Protein AF-A0A2S8BEK2-F1 (afdb_monomer_lite)

InterPro domains:
  IPR029058 Alpha/Beta hydrolase fold [SSF53474] (2-62)

Foldseek 3Di:
DEDEEECQAPPDHCVVSVVVQVVCPPVYDYHYDPDYDCCCVPPPNVVVVVVVVCVVCCVVVVPVVVVVVVD

pLDDT: mean 90.16, std 12.1, range [46.12, 98.19]

Secondary structure (DSSP, 8-state):
-EEEEETT-SSS-HHHHHHHHHHHGGG-EEEEES--TTGGGSTTHHHHHHHHHHHHHHHHS-HHHHHHHT-

Organism: NCBI:txid1858794

Sequence (71 aa):
MLMQLGTNDRVAPPNAARRAARKAGYWAQLREYPIDHLDTFENPWQRRALADQLDFLTRVLDPLRSAAIHR

Structure (mmCIF, N/CA/C/O backbone):
data_AF-A0A2S8BEK2-F1
#
_entry.id   AF-A0A2S8BEK2-F1
#
loop_
_atom_site.group_PDB
_atom_site.id
_atom_site.type_symbol
_atom_site.label_atom_id
_atom_site.label_alt_id
_atom_site.label_comp_id
_atom_site.label_asym_id
_atom_site.label_entity_id
_atom_site.label_seq_id
_atom_site.pdbx_PDB_ins_code
_atom_site.Cartn_x
_atom_site.Cartn_y
_atom_site.Cartn_z
_atom_site.occupancy
_atom_site.B_iso_or_equiv
_atom_site.auth_seq_id
_atom_site.auth_comp_id
_atom_site.auth_asym_id
_atom_site.auth_atom_id
_atom_site.pdbx_PDB_model_num
ATOM 1 N N . MET A 1 1 ? -7.498 -1.824 7.994 1.00 92.38 1 MET A N 1
ATOM 2 C CA . MET A 1 1 ? -6.158 -1.352 7.600 1.00 92.38 1 MET A CA 1
ATOM 3 C C . MET A 1 1 ? -5.862 -1.834 6.194 1.00 92.38 1 MET A C 1
ATOM 5 O O . MET A 1 1 ? -5.996 -3.025 5.938 1.00 92.38 1 MET A O 1
ATOM 9 N N . LEU A 1 2 ? -5.496 -0.925 5.295 1.00 96.38 2 LEU A N 1
ATOM 10 C CA . LEU A 1 2 ? -5.017 -1.270 3.960 1.00 96.38 2 LEU A CA 1
ATOM 11 C C . LEU A 1 2 ? -3.508 -1.541 4.015 1.00 96.38 2 LEU A C 1
ATOM 13 O O . LEU A 1 2 ? -2.769 -0.761 4.608 1.00 96.38 2 LEU A O 1
ATOM 17 N N . MET A 1 3 ? -3.064 -2.636 3.404 1.00 95.56 3 MET A N 1
ATOM 18 C CA . MET A 1 3 ? -1.654 -2.956 3.184 1.00 95.56 3 MET A CA 1
ATOM 19 C C . MET A 1 3 ? -1.433 -3.140 1.686 1.00 95.56 3 MET A C 1
ATOM 21 O O . MET A 1 3 ? -2.112 -3.952 1.058 1.00 95.56 3 MET A O 1
ATOM 25 N N . GLN A 1 4 ? -0.498 -2.385 1.123 1.00 96.00 4 GLN A N 1
ATOM 26 C CA . GLN A 1 4 ? -0.154 -2.392 -0.298 1.00 96.00 4 GLN A CA 1
ATOM 27 C C . GLN A 1 4 ? 1.318 -2.774 -0.441 1.00 96.00 4 GLN A C 1
ATOM 29 O O . GLN A 1 4 ? 2.154 -2.205 0.257 1.00 96.00 4 GLN A O 1
ATOM 34 N N . LEU A 1 5 ? 1.631 -3.754 -1.292 1.00 95.44 5 LEU A N 1
ATOM 35 C CA . LEU A 1 5 ? 3.002 -4.242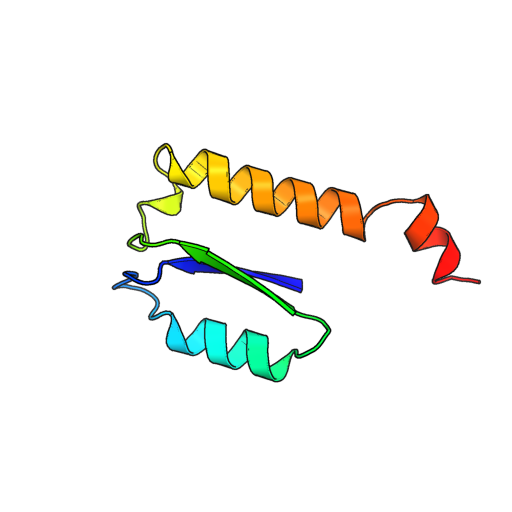 -1.473 1.00 95.44 5 LEU A CA 1
ATOM 36 C C . LEU A 1 5 ? 3.294 -4.657 -2.920 1.00 95.44 5 LEU A C 1
ATOM 38 O O . LEU A 1 5 ? 2.393 -5.089 -3.645 1.00 95.44 5 LEU A O 1
ATOM 42 N N . GLY A 1 6 ? 4.565 -4.561 -3.312 1.00 96.75 6 GLY A N 1
ATOM 43 C CA . GLY A 1 6 ? 5.091 -5.127 -4.552 1.00 96.75 6 GLY A CA 1
ATOM 44 C C . GLY A 1 6 ? 5.566 -6.566 -4.345 1.00 96.75 6 GLY A C 1
ATOM 45 O O . GLY A 1 6 ? 6.306 -6.855 -3.406 1.00 96.75 6 GLY A O 1
ATOM 46 N N . THR A 1 7 ? 5.152 -7.508 -5.194 1.00 96.81 7 THR A N 1
ATOM 47 C CA . THR A 1 7 ? 5.595 -8.910 -5.096 1.00 96.81 7 THR A CA 1
ATOM 48 C C . THR A 1 7 ? 7.028 -9.108 -5.574 1.00 96.81 7 THR A C 1
ATOM 50 O O . THR A 1 7 ? 7.640 -10.110 -5.209 1.00 96.81 7 THR A O 1
ATOM 53 N N . ASN A 1 8 ? 7.547 -8.164 -6.364 1.00 96.00 8 ASN A N 1
ATOM 54 C CA . ASN A 1 8 ? 8.912 -8.171 -6.879 1.00 96.00 8 ASN A CA 1
ATOM 55 C C . ASN A 1 8 ? 9.804 -7.175 -6.123 1.00 96.00 8 ASN A C 1
ATOM 57 O O . ASN A 1 8 ? 10.930 -6.947 -6.549 1.00 96.00 8 ASN A O 1
ATOM 61 N N . ASP A 1 9 ? 9.311 -6.605 -5.015 1.00 94.00 9 ASP A N 1
ATOM 62 C CA . ASP A 1 9 ? 10.021 -5.614 -4.213 1.00 94.00 9 ASP A CA 1
ATOM 63 C C . ASP A 1 9 ? 11.327 -6.196 -3.651 1.00 94.00 9 ASP A C 1
ATOM 65 O O . ASP A 1 9 ? 11.334 -7.124 -2.829 1.00 94.00 9 ASP A O 1
ATOM 69 N N . ARG A 1 10 ? 12.446 -5.642 -4.126 1.00 91.56 10 ARG A N 1
ATOM 70 C CA . ARG A 1 10 ? 13.804 -6.040 -3.734 1.00 91.56 10 ARG A CA 1
ATOM 71 C C . ARG A 1 10 ? 14.305 -5.296 -2.496 1.00 91.56 10 ARG A C 1
ATOM 73 O O . ARG A 1 10 ? 15.300 -5.717 -1.909 1.00 91.56 10 ARG A O 1
ATOM 80 N N . VAL A 1 11 ? 13.640 -4.211 -2.104 1.00 92.31 11 VAL A N 1
ATOM 81 C CA . VAL A 1 11 ? 13.994 -3.353 -0.965 1.00 92.31 11 VAL A CA 1
ATOM 82 C C . VAL A 1 11 ? 13.254 -3.808 0.294 1.00 92.31 11 VAL A C 1
ATOM 84 O O . VAL A 1 11 ? 13.862 -3.996 1.348 1.00 92.31 11 VAL A O 1
ATOM 87 N N . ALA A 1 12 ? 11.948 -4.036 0.181 1.00 87.62 12 ALA A N 1
ATOM 88 C CA . ALA A 1 12 ? 11.055 -4.465 1.246 1.00 87.62 12 ALA A CA 1
ATOM 89 C C . ALA A 1 12 ? 10.330 -5.769 0.852 1.00 87.62 12 ALA A C 1
ATOM 91 O O . ALA A 1 12 ? 9.215 -5.739 0.330 1.00 87.62 12 ALA A O 1
ATOM 92 N N . PRO A 1 13 ? 10.917 -6.948 1.148 1.00 86.19 13 PRO A N 1
ATOM 93 C CA . PRO A 1 13 ? 10.364 -8.222 0.706 1.00 86.19 13 PRO A CA 1
ATOM 94 C C . PRO A 1 13 ? 8.900 -8.444 1.142 1.00 86.19 13 PRO A C 1
ATOM 96 O O . PRO A 1 13 ? 8.568 -8.285 2.329 1.00 86.19 13 PRO A O 1
ATOM 99 N N . PRO A 1 14 ? 8.028 -8.948 0.245 1.00 91.56 14 PRO A N 1
ATOM 100 C CA . PRO A 1 14 ? 6.571 -8.998 0.441 1.00 91.56 14 PRO A CA 1
ATOM 101 C C . PRO A 1 14 ? 6.139 -9.860 1.635 1.00 91.56 14 PRO A C 1
ATOM 103 O O . PRO A 1 14 ? 5.065 -9.688 2.216 1.00 91.56 14 PRO A O 1
ATOM 106 N N . ASN A 1 15 ? 6.994 -10.793 2.055 1.00 93.25 15 ASN A N 1
ATOM 107 C CA . ASN A 1 15 ? 6.710 -11.721 3.142 1.00 93.25 15 ASN A CA 1
ATOM 108 C C . ASN A 1 15 ? 6.470 -11.021 4.486 1.00 93.25 15 ASN A C 1
ATOM 110 O O . ASN A 1 15 ? 5.673 -11.516 5.285 1.00 93.25 15 ASN A O 1
ATOM 114 N N . ALA A 1 16 ? 7.122 -9.886 4.757 1.00 89.62 16 ALA A N 1
ATOM 115 C CA . ALA A 1 16 ? 6.898 -9.144 5.997 1.00 89.62 16 ALA A CA 1
ATOM 116 C C . ALA A 1 16 ? 5.472 -8.573 6.057 1.00 89.62 16 ALA A C 1
ATOM 118 O O . ALA A 1 16 ? 4.750 -8.824 7.026 1.00 89.62 16 ALA A O 1
ATOM 119 N N . ALA A 1 17 ? 5.038 -7.904 4.990 1.00 90.12 17 ALA A N 1
ATOM 120 C CA . ALA A 1 17 ? 3.698 -7.342 4.884 1.00 90.12 17 ALA A CA 1
ATOM 121 C C . ALA A 1 17 ? 2.613 -8.435 4.838 1.00 90.12 17 ALA A C 1
ATOM 123 O O . ALA A 1 17 ? 1.614 -8.328 5.546 1.00 90.12 17 ALA A O 1
ATOM 124 N N . ARG A 1 18 ? 2.844 -9.564 4.149 1.00 95.38 18 ARG A N 1
ATOM 125 C CA . ARG A 1 18 ? 1.943 -10.738 4.202 1.00 95.38 18 ARG A CA 1
ATOM 126 C C . ARG A 1 18 ? 1.765 -11.284 5.619 1.00 95.38 18 ARG A C 1
ATOM 128 O O . ARG A 1 18 ? 0.655 -11.636 6.018 1.00 95.38 18 ARG A O 1
ATOM 135 N N . ARG A 1 19 ? 2.847 -11.372 6.406 1.00 95.12 19 ARG A N 1
ATOM 136 C CA . ARG A 1 19 ? 2.764 -11.794 7.817 1.00 95.12 19 ARG A CA 1
ATOM 137 C C . ARG A 1 19 ? 1.979 -10.790 8.655 1.00 95.12 19 ARG A C 1
ATOM 139 O O . ARG A 1 19 ? 1.179 -11.218 9.482 1.00 95.12 19 ARG A O 1
ATOM 146 N N . ALA A 1 20 ? 2.201 -9.492 8.453 1.00 93.00 20 ALA A N 1
ATOM 147 C CA . ALA A 1 20 ? 1.462 -8.443 9.148 1.00 93.00 20 ALA A CA 1
ATOM 148 C C . ALA A 1 20 ? -0.038 -8.502 8.818 1.00 93.00 20 ALA A C 1
ATOM 150 O O . ALA A 1 20 ? -0.856 -8.525 9.735 1.00 93.00 20 ALA A O 1
ATOM 151 N N . ALA A 1 21 ? -0.394 -8.644 7.537 1.00 94.69 21 ALA A N 1
ATOM 152 C CA . ALA A 1 21 ? -1.778 -8.799 7.094 1.00 94.69 21 ALA A CA 1
ATOM 153 C C . ALA A 1 21 ? -2.438 -10.021 7.743 1.00 94.69 21 ALA A C 1
ATOM 155 O O . ALA A 1 21 ? -3.524 -9.921 8.306 1.00 94.69 21 ALA A O 1
ATOM 156 N N . ARG A 1 22 ? -1.740 -11.164 7.759 1.00 95.81 22 ARG A N 1
ATOM 157 C CA . ARG A 1 22 ? -2.247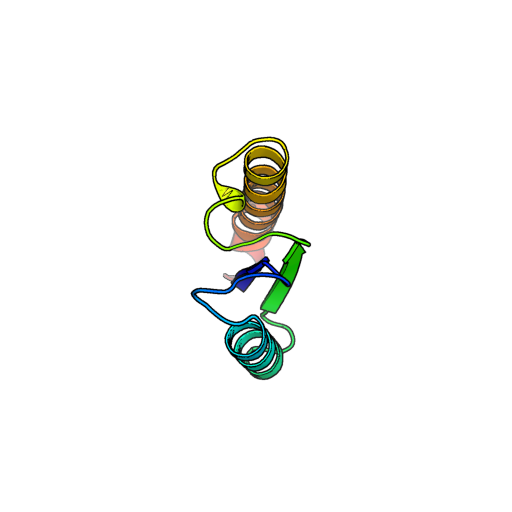 -12.388 8.389 1.00 95.81 22 ARG A CA 1
ATOM 158 C C . ARG A 1 22 ? -2.455 -12.238 9.898 1.00 95.81 22 ARG A C 1
ATOM 160 O O . ARG A 1 22 ? -3.427 -12.770 10.419 1.00 95.81 22 ARG A O 1
ATOM 167 N N . LYS A 1 23 ? -1.576 -11.510 10.596 1.00 96.31 23 LYS A N 1
ATOM 168 C CA . LYS A 1 23 ? -1.735 -11.206 12.030 1.00 96.31 23 LYS A CA 1
ATOM 169 C C . LYS A 1 23 ? -2.910 -10.265 12.301 1.00 96.31 23 LYS A C 1
ATOM 171 O O . LYS A 1 23 ? -3.599 -10.439 13.296 1.00 96.31 23 LYS A O 1
ATOM 176 N N . ALA A 1 24 ? -3.133 -9.284 11.429 1.00 94.56 24 ALA A N 1
ATOM 177 C CA . ALA A 1 24 ? -4.263 -8.363 11.531 1.00 94.56 24 ALA A CA 1
ATOM 178 C C . ALA A 1 24 ? -5.611 -9.035 11.197 1.00 94.56 24 ALA A C 1
ATOM 180 O O . ALA A 1 24 ? -6.659 -8.568 11.645 1.00 94.56 24 ALA A O 1
ATOM 181 N N . GLY A 1 25 ? -5.590 -10.141 10.445 1.00 94.94 25 GLY A N 1
ATOM 182 C CA . GLY A 1 25 ? -6.761 -10.968 10.168 1.00 94.94 25 GLY A CA 1
ATOM 183 C C . GLY A 1 25 ? -7.861 -10.178 9.463 1.00 94.94 25 GLY A C 1
ATOM 184 O O . GLY A 1 25 ? -7.601 -9.477 8.488 1.00 94.94 25 GLY A O 1
ATOM 185 N N . TYR A 1 26 ? -9.084 -10.260 9.991 1.00 91.94 26 TYR A N 1
ATOM 186 C CA . TYR A 1 26 ? -10.265 -9.563 9.465 1.00 91.94 26 TYR A CA 1
ATOM 187 C C . TYR A 1 26 ? -10.071 -8.044 9.304 1.00 91.94 26 TYR A C 1
ATOM 189 O O . TYR A 1 26 ? -10.682 -7.418 8.441 1.00 91.94 26 TYR A O 1
ATOM 197 N N . TRP A 1 27 ? -9.186 -7.438 10.098 1.00 91.31 27 TRP A N 1
ATOM 198 C CA . TRP A 1 27 ? -8.930 -6.001 10.048 1.00 91.31 27 TRP A CA 1
ATOM 199 C C . TRP A 1 27 ? -8.003 -5.581 8.905 1.00 91.31 27 TRP A C 1
ATOM 201 O O . TRP A 1 27 ? -7.830 -4.379 8.689 1.00 91.31 27 TRP A O 1
ATOM 211 N N . ALA A 1 28 ? -7.392 -6.518 8.177 1.00 95.44 28 ALA A N 1
ATOM 212 C CA . ALA A 1 28 ? -6.496 -6.226 7.065 1.00 95.44 28 ALA A CA 1
ATOM 213 C C . ALA A 1 28 ? -7.167 -6.406 5.699 1.00 95.44 28 ALA A C 1
ATOM 215 O O . ALA A 1 28 ? -7.818 -7.405 5.416 1.00 95.44 28 ALA A O 1
ATOM 216 N N . GLN A 1 29 ? -6.907 -5.450 4.812 1.00 96.00 29 GLN A N 1
ATOM 217 C CA . GLN A 1 29 ? -7.119 -5.574 3.378 1.00 96.00 29 GLN A CA 1
ATOM 218 C C . GLN A 1 29 ? -5.750 -5.545 2.701 1.00 96.00 29 GLN A C 1
ATOM 220 O O . GLN A 1 29 ? -5.075 -4.519 2.728 1.00 96.00 29 GLN A O 1
ATOM 225 N N . LEU A 1 30 ? -5.342 -6.669 2.115 1.00 96.69 30 LEU A N 1
ATOM 226 C CA . LEU A 1 30 ? -4.074 -6.797 1.403 1.00 96.69 30 LEU A CA 1
ATOM 227 C C . LEU A 1 30 ? -4.276 -6.567 -0.103 1.00 96.69 30 LEU A C 1
ATOM 229 O O . LEU A 1 30 ? -5.193 -7.128 -0.705 1.00 96.69 30 LEU A O 1
ATOM 233 N N . A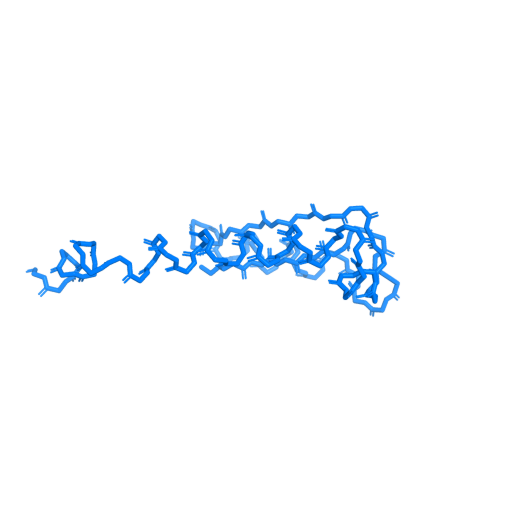RG A 1 31 ? -3.412 -5.749 -0.705 1.00 97.44 31 ARG A N 1
ATOM 234 C CA . ARG A 1 31 ? -3.293 -5.540 -2.152 1.00 97.44 31 ARG A CA 1
ATOM 235 C C . ARG A 1 31 ? -1.855 -5.809 -2.580 1.00 97.44 31 ARG A C 1
ATOM 237 O O . ARG A 1 31 ? -0.923 -5.265 -1.991 1.00 97.44 31 ARG A O 1
ATOM 244 N N . GLU A 1 32 ? -1.697 -6.648 -3.594 1.00 96.69 32 GLU A N 1
ATOM 245 C CA . GLU A 1 32 ? -0.398 -7.051 -4.128 1.00 96.69 32 GLU A CA 1
ATOM 246 C C . GLU A 1 32 ? -0.304 -6.661 -5.603 1.00 96.69 32 GLU A C 1
ATOM 248 O O . GLU A 1 32 ? -1.269 -6.829 -6.353 1.00 96.69 32 GLU A O 1
ATOM 253 N N . TYR A 1 33 ? 0.861 -6.160 -6.010 1.00 97.06 33 TYR A N 1
ATOM 254 C CA . TYR A 1 33 ? 1.139 -5.746 -7.386 1.00 97.06 33 TYR A CA 1
ATOM 255 C C . TYR A 1 33 ? 2.449 -6.385 -7.873 1.00 97.06 33 TYR A C 1
ATOM 257 O O . TYR A 1 33 ? 3.386 -6.488 -7.082 1.00 97.06 33 TYR A O 1
ATOM 265 N N . PRO A 1 34 ? 2.564 -6.800 -9.147 1.00 96.25 34 PRO A N 1
ATOM 266 C CA . PRO A 1 34 ? 3.764 -7.439 -9.691 1.00 96.25 34 PRO A CA 1
ATOM 267 C C . PRO A 1 34 ? 4.872 -6.426 -10.024 1.00 96.25 34 PRO A C 1
ATOM 269 O O . PRO A 1 34 ? 5.291 -6.315 -11.173 1.00 96.25 34 PRO A O 1
ATOM 272 N N . ILE A 1 35 ? 5.317 -5.668 -9.022 1.00 96.12 35 ILE A N 1
ATOM 273 C CA . ILE A 1 35 ? 6.186 -4.494 -9.180 1.00 96.12 35 ILE A CA 1
ATOM 274 C C . ILE A 1 35 ? 7.341 -4.491 -8.175 1.00 96.12 35 ILE A C 1
ATOM 276 O O . ILE A 1 35 ? 7.226 -5.128 -7.120 1.00 96.12 35 ILE A O 1
ATOM 280 N N . ASP A 1 36 ? 8.432 -3.798 -8.507 1.00 94.94 36 ASP A N 1
ATOM 281 C CA . ASP A 1 36 ? 9.520 -3.473 -7.575 1.00 94.94 36 ASP A CA 1
ATOM 282 C C . ASP A 1 36 ? 9.163 -2.226 -6.733 1.00 94.94 36 ASP A C 1
ATOM 284 O O . ASP A 1 36 ? 8.112 -1.607 -6.907 1.00 94.94 36 ASP A O 1
ATOM 288 N N . HIS A 1 37 ? 10.020 -1.860 -5.781 1.00 92.62 37 HIS A N 1
ATOM 289 C CA . HIS A 1 37 ? 9.735 -0.862 -4.749 1.00 92.62 37 HIS A CA 1
ATOM 290 C C . HIS A 1 37 ? 9.321 0.510 -5.301 1.00 92.62 37 HIS A C 1
ATOM 292 O O . HIS A 1 37 ? 8.404 1.147 -4.785 1.00 92.62 37 HIS A O 1
ATOM 298 N N . LEU A 1 38 ? 10.015 0.981 -6.341 1.00 94.56 38 LEU A N 1
ATOM 299 C CA . LEU A 1 38 ? 9.844 2.337 -6.873 1.00 94.56 38 LEU A CA 1
ATOM 300 C C . LEU A 1 38 ? 8.795 2.422 -7.983 1.00 94.56 38 LEU A C 1
ATOM 302 O O . LEU A 1 38 ? 8.216 3.486 -8.192 1.00 94.56 38 LEU A O 1
ATOM 306 N N . ASP A 1 39 ? 8.473 1.300 -8.617 1.00 94.56 39 ASP A N 1
ATOM 307 C CA . ASP A 1 39 ? 7.461 1.211 -9.671 1.00 94.56 39 ASP A CA 1
ATOM 308 C C . ASP A 1 39 ? 6.086 1.709 -9.195 1.00 94.56 39 ASP A C 1
ATOM 310 O O . ASP A 1 39 ? 5.272 2.163 -9.995 1.00 94.56 39 ASP A O 1
ATOM 314 N N . THR A 1 40 ? 5.809 1.672 -7.882 1.00 93.31 40 THR A N 1
ATOM 315 C CA . THR A 1 40 ? 4.564 2.208 -7.305 1.00 93.31 40 THR A CA 1
ATOM 316 C C . THR A 1 40 ? 4.395 3.715 -7.511 1.00 93.31 40 THR A C 1
ATOM 318 O O . THR A 1 40 ? 3.286 4.221 -7.342 1.00 93.31 40 THR A O 1
ATOM 321 N N . PHE A 1 41 ? 5.467 4.442 -7.832 1.00 92.50 41 PHE A N 1
ATOM 322 C CA . PHE A 1 41 ? 5.430 5.873 -8.132 1.00 92.50 41 PHE A CA 1
ATOM 323 C C . PHE A 1 41 ? 5.291 6.151 -9.630 1.00 92.50 41 PHE A C 1
ATOM 325 O O . PHE A 1 41 ? 5.012 7.284 -10.020 1.00 92.50 41 PHE A O 1
ATOM 332 N N . GLU A 1 42 ? 5.413 5.119 -10.463 1.00 95.44 42 GLU A N 1
ATOM 333 C CA . GLU A 1 42 ? 5.323 5.223 -11.909 1.00 95.44 42 GLU A CA 1
ATOM 334 C C . GLU A 1 42 ? 3.973 4.736 -12.434 1.00 95.44 42 GLU A C 1
ATOM 336 O O . GLU A 1 42 ? 3.284 3.891 -11.858 1.00 95.44 42 GLU A O 1
ATOM 341 N N . ASN A 1 43 ? 3.567 5.279 -13.577 1.00 94.31 43 ASN A N 1
ATOM 342 C CA . ASN A 1 43 ? 2.372 4.800 -14.252 1.00 94.31 43 ASN A CA 1
ATOM 343 C C . ASN A 1 43 ? 2.647 3.450 -14.936 1.00 94.31 43 ASN A C 1
AT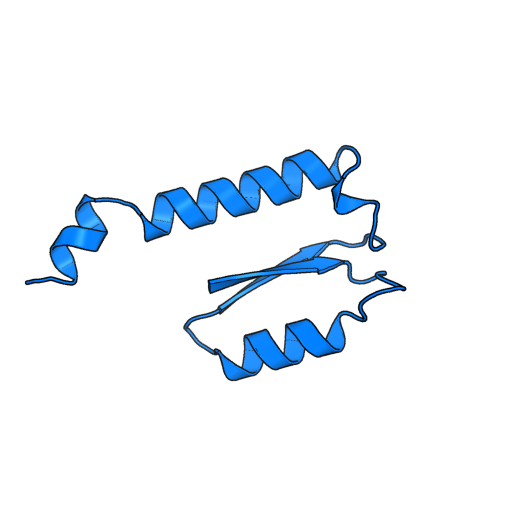OM 345 O O . ASN A 1 43 ? 3.690 3.302 -15.562 1.00 94.31 43 ASN A O 1
ATOM 349 N N . PRO A 1 44 ? 1.705 2.486 -14.890 1.00 95.88 44 PRO A N 1
ATOM 350 C CA . PRO A 1 44 ? 0.312 2.619 -14.441 1.00 95.88 44 PRO A CA 1
ATOM 351 C C . PRO A 1 44 ? 0.078 2.348 -12.944 1.00 95.88 44 PRO A C 1
ATOM 353 O O . PRO A 1 44 ? -1.035 2.558 -12.454 1.00 95.88 44 PRO A O 1
ATOM 356 N N . TRP A 1 45 ? 1.086 1.865 -12.225 1.00 96.56 45 TRP A N 1
ATOM 357 C CA . TRP A 1 45 ? 0.938 1.328 -10.873 1.00 96.56 45 TRP A CA 1
ATOM 358 C C . TRP A 1 45 ? 0.648 2.392 -9.824 1.00 96.56 45 TRP A C 1
ATOM 360 O O . TRP A 1 45 ? -0.168 2.144 -8.941 1.00 96.56 45 TRP A O 1
ATOM 370 N N . GLN A 1 46 ? 1.179 3.600 -9.997 1.00 97.00 46 GLN A N 1
ATOM 371 C CA . GLN A 1 46 ? 0.821 4.772 -9.204 1.00 97.00 46 GLN A CA 1
ATOM 372 C C . GLN A 1 46 ? -0.689 5.024 -9.210 1.00 97.00 46 GLN A C 1
ATOM 374 O O . GLN A 1 46 ? -1.315 5.098 -8.152 1.00 97.00 46 GLN A O 1
ATOM 379 N N . ARG A 1 47 ? -1.305 5.098 -10.398 1.00 97.94 47 ARG A N 1
ATOM 380 C CA . ARG A 1 47 ? -2.758 5.288 -10.521 1.00 97.94 47 ARG A CA 1
ATOM 381 C C . ARG A 1 47 ? -3.534 4.150 -9.880 1.00 97.94 47 ARG A C 1
ATOM 383 O O . ARG A 1 47 ? -4.550 4.397 -9.235 1.00 97.94 47 ARG A O 1
ATOM 390 N N . ARG A 1 48 ? -3.067 2.912 -10.052 1.00 98.00 48 ARG A N 1
ATOM 391 C CA . ARG A 1 48 ? -3.739 1.750 -9.471 1.00 98.00 48 ARG A CA 1
ATOM 392 C C . ARG A 1 48 ? -3.686 1.770 -7.944 1.00 98.00 48 ARG A C 1
ATOM 394 O O . ARG A 1 48 ? -4.726 1.628 -7.309 1.00 98.00 48 ARG A O 1
ATOM 401 N N . ALA A 1 49 ? -2.505 1.989 -7.370 1.00 97.25 49 ALA A N 1
ATOM 402 C CA . ALA A 1 49 ? -2.311 2.061 -5.929 1.00 97.25 49 ALA A CA 1
ATOM 403 C C . ALA A 1 49 ? -3.117 3.209 -5.307 1.00 97.25 49 ALA A C 1
ATOM 405 O O . ALA A 1 49 ? -3.747 3.007 -4.268 1.00 97.25 49 ALA A O 1
ATOM 406 N N . LEU A 1 50 ? -3.159 4.373 -5.966 1.00 97.75 50 LEU A N 1
ATOM 407 C CA . LEU A 1 50 ? -3.968 5.514 -5.539 1.00 97.75 50 LEU A CA 1
ATOM 408 C C . LEU A 1 50 ? -5.469 5.200 -5.568 1.00 97.75 50 LEU A C 1
ATOM 410 O O . LEU A 1 50 ? -6.171 5.502 -4.608 1.00 97.75 50 LEU A O 1
ATOM 414 N N . ALA A 1 51 ? -5.967 4.563 -6.630 1.00 98.19 51 ALA A N 1
ATOM 415 C CA . ALA A 1 51 ? -7.371 4.161 -6.705 1.00 98.19 51 ALA A CA 1
ATOM 416 C C . ALA A 1 51 ? -7.745 3.205 -5.558 1.00 98.19 51 ALA A C 1
ATOM 418 O O . ALA A 1 51 ? -8.727 3.435 -4.861 1.00 98.19 51 ALA A O 1
ATOM 419 N N . ASP A 1 52 ? -6.910 2.195 -5.287 1.00 97.81 52 ASP A N 1
ATOM 420 C CA . ASP A 1 52 ? -7.119 1.260 -4.174 1.00 97.81 52 ASP A CA 1
ATOM 421 C C . ASP A 1 52 ? -7.081 1.963 -2.790 1.00 97.81 52 ASP A C 1
ATOM 423 O O . ASP A 1 52 ? -7.792 1.553 -1.867 1.00 97.81 52 ASP A O 1
ATOM 427 N N . GLN A 1 53 ? -6.283 3.029 -2.631 1.00 97.56 53 GLN A N 1
ATOM 428 C CA . GLN A 1 53 ? -6.260 3.860 -1.415 1.00 97.56 53 GLN A CA 1
ATOM 429 C C . GLN A 1 53 ? -7.546 4.663 -1.248 1.00 97.56 53 GLN A C 1
ATOM 431 O O . GLN A 1 53 ? -8.126 4.661 -0.161 1.00 97.56 53 GLN A O 1
ATOM 436 N N . LEU A 1 54 ? -7.991 5.334 -2.312 1.00 97.38 54 LEU A N 1
ATOM 437 C CA . LEU A 1 54 ? -9.221 6.120 -2.306 1.00 97.38 54 LEU A CA 1
ATOM 438 C C . LEU A 1 54 ? -10.429 5.226 -2.020 1.00 97.38 54 LEU A C 1
ATOM 440 O O . LEU A 1 54 ? -11.186 5.525 -1.103 1.00 97.38 54 LEU A O 1
ATOM 444 N N . ASP A 1 55 ? -10.542 4.079 -2.693 1.00 96.50 55 ASP A N 1
ATOM 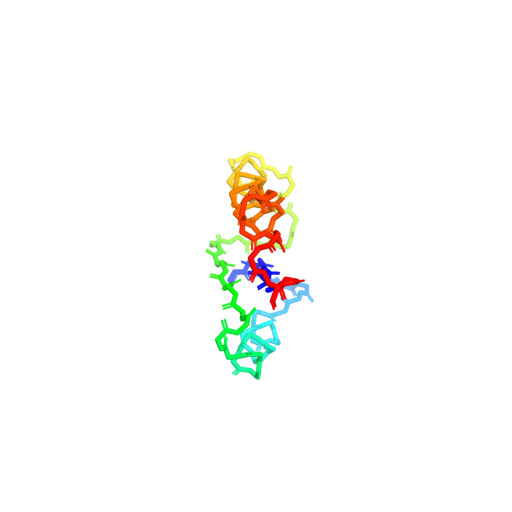445 C CA . ASP A 1 55 ? -11.611 3.103 -2.453 1.00 96.50 55 ASP A CA 1
ATOM 446 C C . ASP A 1 55 ? -11.658 2.654 -0.986 1.00 96.50 55 ASP A C 1
ATOM 448 O O . ASP A 1 55 ? -12.728 2.566 -0.372 1.00 96.50 55 ASP A O 1
ATOM 452 N N . PHE A 1 56 ? -10.493 2.373 -0.393 1.00 95.69 56 PHE A N 1
ATOM 453 C CA . PHE A 1 56 ? -10.411 2.005 1.016 1.00 95.69 56 PHE A CA 1
ATOM 454 C C . PHE A 1 56 ? -10.857 3.154 1.925 1.00 95.69 56 PHE A C 1
ATOM 456 O O . PHE A 1 56 ? -11.701 2.934 2.795 1.00 95.69 56 PHE A O 1
ATOM 463 N N . LEU A 1 57 ? -10.309 4.357 1.728 1.00 95.19 57 LEU A N 1
ATOM 464 C CA . LEU A 1 57 ? -10.591 5.527 2.560 1.00 95.19 57 LEU A CA 1
ATOM 465 C C . LEU A 1 57 ? -12.058 5.940 2.470 1.00 95.19 57 LEU A C 1
ATOM 467 O O . LEU A 1 57 ? -12.695 6.102 3.506 1.00 95.19 57 LEU A O 1
ATOM 471 N N . THR A 1 58 ? -12.625 6.017 1.267 1.00 94.19 58 THR A N 1
ATOM 472 C CA . THR A 1 58 ? -14.046 6.320 1.065 1.00 94.19 58 THR A CA 1
ATOM 473 C C . THR A 1 58 ? -14.935 5.306 1.776 1.00 94.19 58 THR A C 1
ATOM 475 O O . THR A 1 58 ? -15.924 5.689 2.391 1.00 94.19 58 THR A O 1
ATOM 478 N N . ARG A 1 59 ? -14.576 4.015 1.770 1.00 90.44 59 ARG A N 1
ATOM 479 C CA . ARG A 1 59 ? -15.363 2.981 2.456 1.00 90.44 59 ARG A CA 1
ATOM 480 C C . ARG A 1 59 ? -15.299 3.081 3.980 1.00 90.44 59 ARG A C 1
ATOM 482 O O . ARG A 1 59 ? -16.301 2.799 4.635 1.00 90.44 59 ARG A O 1
ATOM 489 N N . VAL A 1 60 ? -14.123 3.361 4.547 1.00 90.94 60 VAL A N 1
ATOM 490 C CA . VAL A 1 60 ? -13.923 3.348 6.011 1.00 90.94 60 VAL A CA 1
ATOM 491 C C . VAL A 1 60 ? -14.237 4.685 6.673 1.00 90.94 60 VAL A C 1
ATOM 493 O O . VAL A 1 60 ? -14.563 4.693 7.853 1.00 90.94 60 VAL A O 1
ATOM 496 N N . LEU A 1 61 ? -14.160 5.786 5.925 1.00 90.06 61 LEU A N 1
ATOM 497 C CA . LEU A 1 61 ? -14.511 7.129 6.388 1.00 90.06 61 LEU A CA 1
ATOM 498 C C . LEU A 1 61 ? -15.938 7.532 6.005 1.00 90.06 61 LEU A C 1
ATOM 500 O O . LEU A 1 61 ? -16.325 8.668 6.264 1.00 90.06 61 LEU A O 1
ATOM 504 N N . ASP A 1 62 ? -16.718 6.629 5.401 1.00 88.06 62 ASP A N 1
ATOM 505 C CA . ASP A 1 62 ? -18.129 6.869 5.100 1.00 88.06 62 ASP A CA 1
ATOM 506 C C . ASP A 1 62 ? -18.861 7.314 6.387 1.00 88.06 62 ASP A C 1
ATOM 508 O O . ASP A 1 62 ? -18.951 6.530 7.348 1.00 88.06 62 ASP A O 1
ATOM 512 N N . PRO A 1 63 ? -19.378 8.559 6.439 1.00 73.19 63 PRO A N 1
ATOM 513 C CA . PRO A 1 63 ? -20.041 9.098 7.621 1.00 73.19 63 PRO A CA 1
ATOM 514 C C . PRO A 1 63 ? -21.247 8.264 8.058 1.00 73.19 63 PRO A C 1
ATOM 516 O O . PRO A 1 63 ? -21.500 8.137 9.257 1.00 73.19 63 PRO A O 1
ATOM 519 N N . LEU A 1 64 ? -21.961 7.646 7.109 1.00 71.38 64 LEU A N 1
ATOM 520 C CA . LEU A 1 64 ? -23.140 6.827 7.398 1.00 71.38 64 LEU A CA 1
ATOM 521 C C . LEU A 1 64 ? -22.772 5.527 8.122 1.00 71.38 64 LEU A C 1
ATOM 523 O O . LEU A 1 64 ? -23.543 5.041 8.948 1.00 71.38 64 LEU A O 1
ATOM 527 N N . ARG A 1 65 ? -21.578 4.980 7.867 1.00 63.47 65 ARG A N 1
ATOM 528 C CA . ARG A 1 65 ? -21.050 3.810 8.588 1.00 63.47 65 ARG A CA 1
ATOM 529 C C . ARG A 1 65 ? -20.323 4.185 9.871 1.00 63.47 65 ARG A C 1
ATOM 531 O O . ARG A 1 65 ? -20.425 3.452 10.849 1.00 63.47 65 ARG A O 1
ATOM 538 N N . SER A 1 66 ? -19.645 5.328 9.896 1.00 58.41 66 SER A N 1
ATOM 539 C CA . SER A 1 66 ? -18.959 5.829 11.093 1.00 58.41 66 SER A CA 1
ATOM 540 C C . SER A 1 66 ? -19.947 6.177 12.213 1.00 58.41 66 SER A C 1
ATOM 542 O O . SER A 1 66 ? -19.710 5.843 13.370 1.00 58.41 66 SER A O 1
ATOM 544 N N . ALA A 1 67 ? -21.105 6.760 11.877 1.00 59.88 67 ALA A N 1
ATOM 545 C CA . ALA A 1 67 ? -22.158 7.069 12.848 1.00 59.88 67 ALA A CA 1
ATOM 546 C C . ALA A 1 67 ? -22.818 5.818 13.464 1.00 59.88 67 ALA A C 1
ATOM 548 O O . ALA A 1 67 ? -23.303 5.875 14.592 1.00 59.88 67 ALA A O 1
ATOM 549 N N . ALA A 1 68 ? -22.823 4.687 12.751 1.00 58.25 68 ALA A N 1
ATOM 550 C CA . ALA A 1 68 ? -23.389 3.426 13.231 1.00 58.25 68 ALA A CA 1
ATOM 551 C C . ALA A 1 68 ? -22.475 2.678 14.220 1.00 58.25 68 ALA A C 1
ATOM 553 O O . ALA A 1 68 ? -22.959 1.830 14.958 1.00 58.25 68 ALA A O 1
ATOM 554 N N . ILE A 1 69 ? -21.172 2.986 14.250 1.00 58.00 69 ILE A N 1
ATOM 555 C CA . ILE A 1 69 ? -20.198 2.390 15.186 1.00 58.00 69 ILE A CA 1
ATOM 556 C C . ILE A 1 69 ? -20.214 3.111 16.552 1.00 58.00 69 ILE A C 1
ATOM 558 O O . ILE A 1 69 ? -19.747 2.565 17.548 1.00 58.00 69 ILE A O 1
ATOM 562 N N . HIS A 1 70 ? -20.772 4.325 16.614 1.00 51.81 70 HIS A N 1
ATOM 563 C CA . HIS A 1 70 ? -20.856 5.159 17.821 1.00 51.81 70 HIS A CA 1
ATOM 564 C C . HIS A 1 70 ? -22.270 5.236 18.439 1.00 51.81 70 HIS A C 1
ATOM 566 O O . HIS A 1 70 ? -22.533 6.134 19.239 1.00 51.81 70 HIS A O 1
ATOM 572 N N . ARG A 1 71 ? -23.176 4.321 18.074 1.00 46.12 71 ARG A N 1
ATOM 573 C CA . ARG A 1 71 ? -24.464 4.091 18.752 1.00 46.12 71 ARG A CA 1
ATOM 574 C C . ARG A 1 71 ? -24.436 2.760 19.483 1.00 46.12 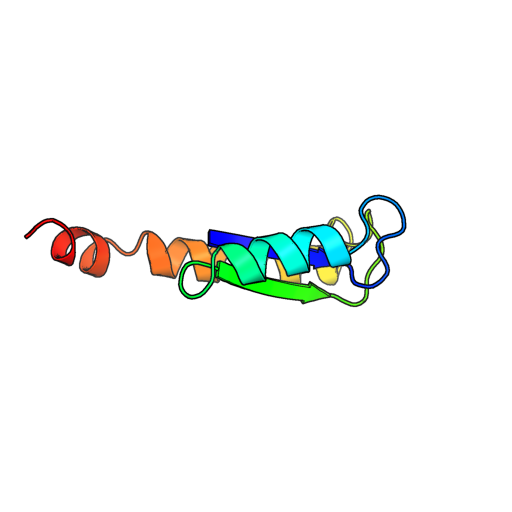71 ARG A C 1
ATOM 576 O O . ARG A 1 71 ? -25.073 2.699 20.553 1.00 46.12 71 ARG A O 1
#

Radius of gyration: 14.21 Å; chains: 1; bounding box: 38×22×33 Å